Protein AF-M4WGY9-F1 (afdb_monomer_lite)

Sequence (106 aa):
GPLILYPVFYYYYPVYKFFGYKGERVIHPVQTYAMYYWCFHYFKRIMETFFVHRFSHATSPVSNVFRNCLYYWTFGAWVAFYVNHPLYTPVNELQMKIGFGIGVIC

pLDDT: mean 72.31, std 8.35, range [54.38, 84.69]

Foldseek 3Di:
DLLVLLVCLVVPPVVVVVVVDPDDADDDVLSVVVNVLSNVVVVVVVVCVVPPDDDPDPDDPVVVVVVVVVVSNVVSNVVSCQSRPSPDDDDDPVVSVVVVVVSVVD

InterPro domains:
  IPR039357 3-oxo-5-alpha-steroid 4-dehydrogenase/very-long-chain enoyl-CoA reductase [PTHR10556] (2-106)

Organism: Collinsia rattanii (NCBI:txid183431)

Secondary structure (DSSP, 8-state):
-HHHHHHHHHH-THHHHHTT--------HHHHHHHHHHHHHHHHHHHHHHHT---SSS---HHHHHHHHHHHHHHHHHHHHHHT-TTPPPPPHHHHHHHHHHHHH-

Radius of gyration: 16.44 Å; chains: 1; bounding box: 42×30×41 Å

Structure (mmCIF, N/CA/C/O backbone):
da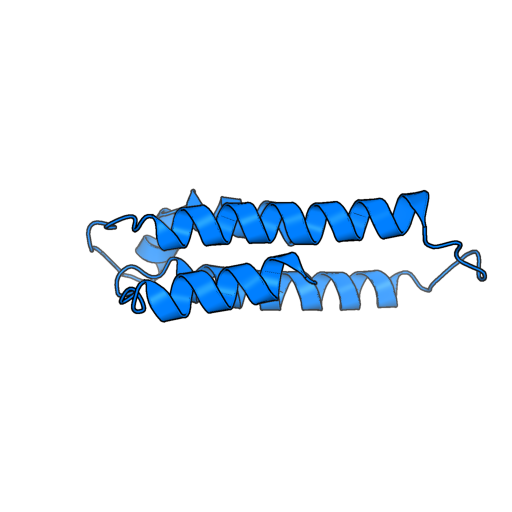ta_AF-M4WGY9-F1
#
_entry.id   AF-M4WGY9-F1
#
loop_
_atom_site.group_PDB
_atom_site.id
_atom_site.type_symbol
_atom_site.label_atom_id
_atom_site.label_alt_id
_atom_site.label_comp_id
_atom_site.label_asym_id
_atom_site.label_entity_id
_atom_site.label_seq_id
_atom_site.pdbx_PDB_ins_code
_atom_site.Cartn_x
_atom_site.Cartn_y
_atom_site.Cartn_z
_atom_site.occupancy
_atom_site.B_iso_or_equiv
_atom_site.auth_seq_id
_atom_site.auth_comp_id
_atom_site.auth_asym_id
_atom_site.auth_atom_id
_atom_site.pdbx_PDB_model_num
ATOM 1 N N . GLY A 1 1 ? -1.468 -4.719 -11.093 1.00 57.56 1 GLY A N 1
ATOM 2 C CA . GLY A 1 1 ? -0.418 -3.779 -10.641 1.00 57.56 1 GLY A CA 1
ATOM 3 C C . GLY A 1 1 ? -0.710 -3.330 -9.221 1.00 57.56 1 GLY A C 1
ATOM 4 O O . GLY A 1 1 ? -1.891 -3.243 -8.904 1.00 57.56 1 GLY A O 1
ATOM 5 N N . PRO A 1 2 ? 0.294 -3.018 -8.382 1.00 59.91 2 PRO A N 1
ATOM 6 C CA . PRO A 1 2 ? 0.096 -2.638 -6.972 1.00 59.91 2 PRO A CA 1
ATOM 7 C C . PRO A 1 2 ? -0.850 -1.437 -6.785 1.00 59.91 2 PRO A C 1
ATOM 9 O O . PRO A 1 2 ? -1.537 -1.354 -5.773 1.00 59.91 2 PRO A O 1
ATOM 12 N N . LEU A 1 3 ? -0.942 -0.567 -7.796 1.00 61.22 3 LEU A N 1
ATOM 13 C CA . LEU A 1 3 ? -1.831 0.598 -7.856 1.00 61.22 3 LEU A CA 1
ATOM 14 C C . LEU A 1 3 ? -3.321 0.226 -7.988 1.00 61.22 3 LEU A C 1
ATOM 16 O O . LEU A 1 3 ? -4.174 0.909 -7.445 1.00 61.22 3 LEU A O 1
ATOM 20 N N . ILE A 1 4 ? -3.633 -0.884 -8.666 1.00 65.12 4 ILE A N 1
ATOM 21 C CA . ILE A 1 4 ? -5.008 -1.392 -8.849 1.00 65.12 4 ILE A CA 1
ATOM 22 C C . ILE A 1 4 ? -5.352 -2.420 -7.766 1.00 65.12 4 ILE A C 1
ATOM 24 O O . ILE A 1 4 ? -6.508 -2.576 -7.390 1.00 65.12 4 ILE A O 1
ATOM 28 N N . LEU A 1 5 ? -4.342 -3.096 -7.219 1.00 67.81 5 LEU A N 1
ATOM 29 C CA . LEU A 1 5 ? -4.522 -4.135 -6.214 1.00 67.81 5 LEU A CA 1
ATOM 30 C C . LEU A 1 5 ? -5.124 -3.570 -4.920 1.00 67.81 5 LEU A C 1
ATOM 32 O O . LEU A 1 5 ? -6.083 -4.128 -4.403 1.00 67.81 5 LEU A O 1
ATOM 36 N N . TYR A 1 6 ? -4.632 -2.425 -4.443 1.00 66.31 6 TYR A N 1
ATOM 37 C CA . TYR A 1 6 ? -5.121 -1.811 -3.205 1.00 66.31 6 TYR A CA 1
ATOM 38 C C . TYR A 1 6 ? -6.590 -1.344 -3.294 1.00 66.31 6 TYR A C 1
ATOM 40 O O . TYR A 1 6 ? -7.372 -1.711 -2.417 1.00 66.31 6 TYR A O 1
ATOM 48 N N . PRO A 1 7 ? -7.025 -0.632 -4.360 1.00 66.19 7 PRO A N 1
ATOM 49 C CA . PRO A 1 7 ? -8.439 -0.331 -4.581 1.00 66.19 7 PRO A CA 1
ATOM 50 C C . PRO A 1 7 ? -9.295 -1.582 -4.763 1.00 66.19 7 PRO A C 1
ATOM 52 O O . PRO A 1 7 ? -10.413 -1.623 -4.267 1.00 66.19 7 PRO A O 1
ATOM 55 N N . VAL A 1 8 ? -8.785 -2.623 -5.429 1.00 66.88 8 VAL A N 1
ATOM 56 C CA . VAL A 1 8 ? -9.521 -3.887 -5.559 1.00 66.88 8 VAL A CA 1
ATOM 57 C C . VAL A 1 8 ? -9.761 -4.496 -4.181 1.00 66.88 8 VAL A C 1
ATOM 59 O O . VAL A 1 8 ? -10.903 -4.785 -3.875 1.00 66.88 8 VAL A O 1
ATOM 62 N N . PHE A 1 9 ? -8.766 -4.593 -3.299 1.00 63.41 9 PHE A N 1
ATOM 63 C CA . PHE A 1 9 ? -8.988 -5.067 -1.923 1.00 63.41 9 PHE A CA 1
ATOM 64 C C . PHE A 1 9 ? -9.897 -4.140 -1.096 1.00 63.41 9 PHE A C 1
ATOM 66 O O . PHE A 1 9 ? -10.637 -4.613 -0.236 1.00 63.41 9 PHE A O 1
ATOM 73 N N . TYR A 1 10 ? -9.885 -2.833 -1.372 1.00 62.72 10 TYR A N 1
ATOM 74 C CA . TYR A 1 10 ? -10.769 -1.863 -0.726 1.00 62.72 10 TYR A CA 1
ATOM 75 C C . TYR A 1 10 ? -12.235 -1.981 -1.187 1.00 62.72 10 TYR A C 1
ATOM 77 O O . TYR A 1 10 ? -13.134 -1.875 -0.356 1.00 62.72 10 TYR A O 1
ATOM 85 N N . TYR A 1 11 ? -12.500 -2.206 -2.477 1.00 63.53 11 TYR A N 1
ATOM 86 C CA . TYR A 1 11 ? -13.857 -2.298 -3.039 1.00 63.53 11 TYR A CA 1
ATOM 87 C C . TYR A 1 11 ? -14.413 -3.735 -3.056 1.00 63.53 11 TYR A C 1
ATOM 89 O O . TYR A 1 11 ? -15.616 -3.929 -2.878 1.00 63.53 11 TYR A O 1
ATOM 97 N N . TYR A 1 12 ? -13.570 -4.762 -3.215 1.00 62.03 12 TYR A N 1
ATOM 98 C CA . TYR A 1 12 ? -13.972 -6.175 -3.196 1.00 62.03 12 TYR A CA 1
ATOM 99 C C . TYR A 1 12 ? -14.055 -6.734 -1.767 1.00 62.03 12 TYR A C 1
ATOM 101 O O . TYR A 1 12 ? -13.292 -7.599 -1.337 1.00 62.03 12 TYR A O 1
ATOM 109 N N . TYR A 1 13 ? -15.104 -6.319 -1.063 1.00 57.81 13 TYR A N 1
ATOM 110 C CA . TYR A 1 13 ? -15.565 -6.935 0.184 1.00 57.81 13 TYR A CA 1
ATOM 111 C C . TYR A 1 13 ? -15.846 -8.467 0.117 1.00 57.81 13 TYR A C 1
ATOM 113 O O . TYR A 1 13 ? -15.647 -9.139 1.134 1.00 57.81 13 TYR A O 1
ATOM 121 N N . PRO A 1 14 ? -16.223 -9.089 -1.031 1.00 58.28 14 PRO A N 1
ATOM 122 C CA . PRO A 1 14 ? -16.449 -10.538 -1.105 1.00 58.28 14 PRO A CA 1
ATOM 123 C C . PRO A 1 14 ? -15.230 -11.407 -0.768 1.00 58.28 14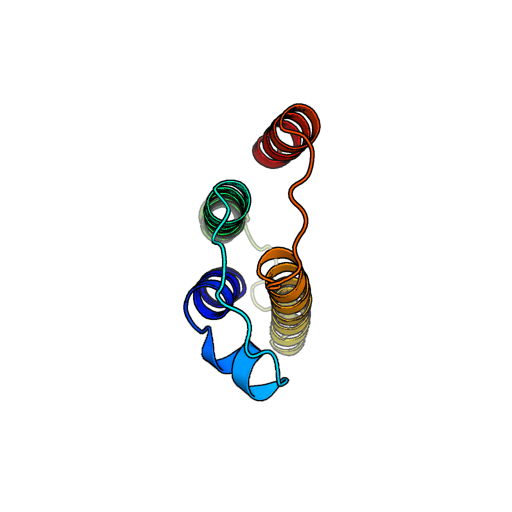 PRO A C 1
ATOM 125 O O . PRO A 1 14 ? -15.417 -12.568 -0.413 1.00 58.28 14 PRO A O 1
ATOM 128 N N . VAL A 1 15 ? -14.004 -10.870 -0.837 1.00 60.38 15 VAL A N 1
ATOM 129 C CA . VAL A 1 15 ? -12.785 -11.602 -0.447 1.00 60.38 15 VAL A CA 1
ATOM 130 C C . VAL A 1 15 ? -12.847 -11.988 1.031 1.00 60.38 15 VAL A C 1
ATOM 132 O O . VAL A 1 15 ? -12.636 -13.145 1.380 1.00 60.38 15 VAL A O 1
ATOM 135 N N . TYR A 1 16 ? -13.235 -11.061 1.906 1.00 60.97 16 TYR A N 1
ATOM 136 C CA . TYR A 1 16 ? -13.339 -11.323 3.345 1.00 60.97 16 TYR A CA 1
ATOM 137 C C . TYR A 1 16 ? -14.511 -12.250 3.689 1.00 60.97 16 TYR A C 1
ATOM 139 O O . TYR A 1 16 ? -14.412 -13.063 4.609 1.00 60.97 16 TYR A O 1
ATOM 147 N N . LYS A 1 17 ? -15.587 -12.194 2.894 1.00 58.50 17 LYS A N 1
ATOM 148 C CA . LYS A 1 17 ? -16.721 -13.121 2.999 1.00 58.50 17 LYS A CA 1
ATOM 149 C C . LYS A 1 17 ? -16.324 -14.554 2.617 1.00 58.50 17 LYS A C 1
ATOM 151 O O . LYS A 1 17 ? -16.780 -15.490 3.267 1.00 58.50 17 LYS A O 1
ATOM 156 N N . PHE A 1 18 ? -15.442 -14.724 1.626 1.00 61.34 18 PHE A N 1
ATOM 157 C CA . PHE A 1 18 ? -14.846 -16.020 1.265 1.00 61.34 18 PHE A CA 1
ATOM 158 C C . PHE A 1 18 ? -13.972 -16.603 2.386 1.00 61.34 18 PHE A C 1
ATOM 160 O O . PHE A 1 18 ? -13.973 -17.812 2.589 1.00 61.34 18 PHE A O 1
ATOM 167 N N . PHE A 1 19 ? -13.289 -15.750 3.155 1.00 62.59 19 PHE A N 1
ATOM 168 C CA . PHE A 1 19 ? -12.531 -16.146 4.350 1.00 62.59 19 PHE A CA 1
ATOM 169 C C . PHE A 1 19 ? -13.402 -16.346 5.609 1.00 62.59 19 PHE A C 1
ATOM 171 O O . PHE A 1 19 ? -12.870 -16.612 6.683 1.00 62.59 19 PHE A O 1
ATOM 178 N N . GLY A 1 20 ? -14.734 -16.253 5.499 1.00 57.81 20 GLY A N 1
ATOM 179 C CA . GLY A 1 20 ? -15.668 -16.560 6.589 1.00 57.81 20 GLY A CA 1
ATOM 180 C C . GLY A 1 20 ? -16.005 -15.392 7.522 1.00 57.81 20 GLY A C 1
ATOM 181 O O . GLY A 1 20 ? -16.736 -15.586 8.494 1.00 57.81 20 GLY A O 1
ATOM 182 N N . TYR A 1 21 ? -15.545 -14.170 7.233 1.00 60.25 21 TYR A N 1
ATOM 183 C CA . TYR A 1 21 ? -15.866 -12.994 8.043 1.00 60.25 21 TYR A CA 1
ATOM 184 C C . TYR A 1 21 ? -17.233 -12.413 7.639 1.00 60.25 21 TYR A C 1
ATOM 186 O O . TYR A 1 21 ? -17.418 -11.932 6.523 1.00 60.25 21 TYR A O 1
ATOM 194 N N . LYS A 1 22 ? -18.205 -12.468 8.563 1.00 54.38 22 LYS A N 1
ATOM 195 C CA . LYS A 1 22 ? -19.591 -11.966 8.405 1.00 54.38 22 LYS A CA 1
ATOM 196 C C . LYS A 1 22 ? -19.841 -10.589 9.054 1.00 54.38 22 LYS A C 1
ATOM 198 O O . LYS A 1 22 ? -20.992 -10.216 9.243 1.00 54.38 22 LYS A O 1
ATOM 203 N N . GLY A 1 23 ? -18.795 -9.866 9.457 1.00 55.59 23 GLY A N 1
ATOM 204 C CA . GLY A 1 23 ? -18.933 -8.596 10.185 1.00 55.59 23 GLY A CA 1
ATOM 205 C C . GLY A 1 23 ? -19.173 -7.394 9.268 1.00 55.59 23 GLY A C 1
ATOM 206 O O . GLY A 1 23 ? -18.516 -7.280 8.231 1.00 55.59 23 GLY A O 1
ATOM 207 N N . GLU A 1 24 ? -20.074 -6.488 9.662 1.00 56.91 24 GLU A N 1
ATOM 208 C CA . GLU A 1 24 ? -20.241 -5.179 9.019 1.00 56.91 24 GLU A CA 1
ATOM 209 C C . GLU A 1 24 ? -18.909 -4.419 9.030 1.00 56.91 24 GLU A C 1
ATOM 211 O O . GLU A 1 24 ? -18.242 -4.307 10.060 1.00 56.91 24 GLU A O 1
ATOM 216 N N . ARG A 1 25 ? -18.479 -3.928 7.863 1.00 60.78 25 ARG A N 1
ATOM 217 C CA . ARG A 1 25 ? -17.229 -3.174 7.755 1.00 60.78 25 ARG A CA 1
ATOM 218 C C . ARG A 1 25 ? -17.468 -1.738 8.195 1.00 60.78 25 ARG A C 1
ATOM 220 O O . ARG A 1 25 ? -18.109 -0.974 7.477 1.00 60.78 25 ARG A O 1
ATOM 227 N N . VAL A 1 26 ? -16.867 -1.350 9.313 1.00 63.31 26 VAL A N 1
ATOM 228 C CA . VAL A 1 26 ? -16.711 0.063 9.667 1.00 63.31 26 VAL A CA 1
ATOM 229 C C . VAL A 1 26 ? -15.523 0.608 8.876 1.00 63.31 26 VAL A C 1
ATOM 231 O O . VAL A 1 26 ? -14.380 0.212 9.097 1.00 63.31 26 VAL A O 1
ATOM 234 N N . ILE A 1 27 ? -15.792 1.471 7.895 1.00 65.62 27 ILE A N 1
ATOM 235 C CA . ILE A 1 27 ? -14.734 2.129 7.122 1.00 65.62 27 ILE A CA 1
ATOM 236 C C . ILE A 1 27 ? -14.210 3.298 7.951 1.00 65.62 27 ILE A C 1
ATOM 238 O O . ILE A 1 27 ? -14.920 4.277 8.180 1.00 65.62 27 ILE A O 1
ATOM 242 N N . HIS A 1 28 ? -12.957 3.204 8.387 1.00 73.44 28 HIS A N 1
ATOM 243 C CA . HIS A 1 28 ? -12.295 4.298 9.090 1.00 73.44 28 HIS A CA 1
ATOM 244 C C . HIS A 1 28 ? -11.649 5.269 8.089 1.00 73.44 28 HIS A C 1
ATOM 246 O O . HIS A 1 28 ? -11.074 4.825 7.092 1.00 73.44 28 HIS A O 1
ATOM 252 N N . PRO A 1 29 ? -11.639 6.589 8.363 1.00 74.25 29 PRO A N 1
ATOM 253 C CA . PRO A 1 29 ? -11.027 7.581 7.472 1.00 74.25 29 PRO A CA 1
ATOM 254 C C . PRO A 1 29 ? -9.543 7.291 7.195 1.00 74.25 29 PRO A C 1
ATOM 256 O O . PRO A 1 29 ? -9.059 7.525 6.091 1.00 74.25 29 PRO A O 1
ATOM 259 N N . VAL A 1 30 ? -8.837 6.690 8.160 1.00 73.25 30 VAL A N 1
ATOM 260 C CA . VAL A 1 30 ? -7.434 6.254 8.039 1.00 73.25 30 VAL A CA 1
ATOM 261 C C . VAL A 1 30 ? -7.220 5.288 6.869 1.00 73.25 30 VAL A C 1
ATOM 263 O O . VAL A 1 30 ? -6.228 5.400 6.153 1.00 73.25 30 VAL A O 1
ATOM 266 N N . GLN A 1 31 ? -8.161 4.367 6.637 1.00 72.88 31 GLN A N 1
ATOM 267 C CA . GLN A 1 31 ? -8.084 3.385 5.549 1.00 72.88 31 GLN A CA 1
ATOM 268 C C . GLN A 1 31 ? -8.221 4.070 4.186 1.00 72.88 31 GLN A C 1
ATOM 270 O O . GLN A 1 31 ? -7.489 3.756 3.247 1.00 72.88 31 GLN A O 1
ATOM 275 N N . THR A 1 32 ? -9.114 5.058 4.096 1.00 76.81 32 THR A N 1
ATOM 276 C CA . THR A 1 32 ? -9.303 5.874 2.895 1.00 76.81 32 THR A CA 1
ATOM 277 C C . THR A 1 32 ? -8.053 6.699 2.586 1.00 76.81 32 THR A C 1
ATOM 279 O O . THR A 1 32 ? -7.582 6.699 1.448 1.00 76.81 32 THR A O 1
ATOM 282 N N . TYR A 1 33 ? -7.456 7.350 3.591 1.00 79.44 33 TYR A N 1
ATOM 283 C CA . TYR A 1 33 ? -6.198 8.084 3.411 1.00 79.44 33 TYR A CA 1
ATOM 284 C C . TYR A 1 33 ? -5.038 7.162 3.014 1.00 79.44 33 TYR A C 1
ATOM 286 O O . TYR A 1 33 ? -4.256 7.515 2.132 1.00 79.44 33 TYR A O 1
ATOM 294 N N . ALA A 1 34 ? -4.952 5.961 3.596 1.00 78.06 34 ALA A N 1
ATOM 295 C CA . ALA A 1 34 ? -3.944 4.969 3.228 1.00 78.06 34 ALA A CA 1
ATOM 296 C C . ALA A 1 34 ? -4.088 4.525 1.763 1.00 78.06 34 ALA A C 1
ATOM 298 O O . ALA A 1 34 ? -3.087 4.430 1.054 1.00 78.06 34 ALA A O 1
ATOM 299 N N . MET A 1 35 ? -5.321 4.330 1.278 1.00 79.31 35 MET A N 1
ATOM 300 C CA . MET A 1 35 ? -5.590 4.022 -0.130 1.00 79.31 35 MET A CA 1
ATOM 301 C C . MET A 1 35 ? -5.118 5.150 -1.058 1.00 79.31 35 MET A C 1
ATOM 303 O O . MET A 1 35 ? -4.442 4.875 -2.053 1.00 79.31 35 MET A O 1
ATOM 307 N N . TYR A 1 36 ? -5.444 6.408 -0.740 1.00 81.12 36 TYR A N 1
ATOM 308 C CA . TYR A 1 36 ? -5.013 7.559 -1.540 1.00 81.12 36 TYR A CA 1
ATOM 309 C C . TYR A 1 36 ? -3.491 7.697 -1.570 1.00 81.12 36 TYR A C 1
ATOM 311 O O . TYR A 1 36 ? -2.917 7.829 -2.651 1.00 81.12 36 TYR A O 1
ATOM 319 N N . TYR A 1 37 ? -2.834 7.603 -0.410 1.00 82.00 37 TYR A N 1
ATOM 320 C CA . TYR A 1 37 ? -1.377 7.648 -0.318 1.00 82.00 37 TYR A CA 1
ATOM 321 C C . TYR A 1 37 ? -0.725 6.520 -1.126 1.00 82.00 37 TYR A C 1
ATOM 323 O O . TYR A 1 37 ? 0.200 6.770 -1.894 1.00 82.00 37 TYR A O 1
ATOM 331 N N . TRP A 1 38 ? -1.244 5.293 -1.028 1.00 81.25 38 TRP A N 1
ATOM 332 C CA . TRP A 1 38 ? -0.729 4.151 -1.783 1.00 81.25 38 TRP A CA 1
ATOM 333 C C . TRP A 1 38 ? -0.826 4.371 -3.297 1.00 81.25 38 TRP A C 1
ATOM 335 O O . TRP A 1 38 ? 0.143 4.147 -4.027 1.00 81.25 38 TRP A O 1
ATOM 345 N N . CYS A 1 39 ? -1.978 4.846 -3.780 1.00 81.38 39 CYS A N 1
ATOM 346 C CA . CYS A 1 39 ? -2.164 5.150 -5.197 1.00 81.38 39 CYS A CA 1
ATOM 347 C C . CYS A 1 39 ? -1.209 6.256 -5.658 1.00 81.38 39 CYS A C 1
ATOM 349 O O . CYS A 1 39 ? -0.563 6.107 -6.694 1.00 81.38 39 CYS A O 1
ATOM 351 N N . PHE A 1 40 ? -1.081 7.326 -4.870 1.00 83.81 40 PHE A N 1
ATOM 352 C CA . PHE A 1 40 ? -0.193 8.445 -5.169 1.00 83.81 40 PHE A CA 1
ATOM 353 C C . PHE A 1 40 ? 1.284 8.028 -5.198 1.00 83.81 40 PHE A C 1
ATOM 355 O O . PHE A 1 40 ? 1.983 8.329 -6.163 1.00 83.81 40 PHE A O 1
ATOM 362 N N . HIS A 1 41 ? 1.751 7.273 -4.201 1.00 83.38 41 HIS A N 1
ATOM 363 C CA . HIS A 1 41 ? 3.137 6.813 -4.115 1.00 83.38 41 HIS A CA 1
ATOM 364 C C . HIS A 1 41 ? 3.526 5.939 -5.319 1.00 83.38 41 HIS A C 1
ATOM 366 O O . HIS A 1 41 ? 4.535 6.185 -5.982 1.00 83.38 41 HIS A O 1
ATOM 372 N N . TYR A 1 42 ? 2.700 4.946 -5.674 1.00 79.06 42 TYR A N 1
ATOM 373 C CA . TYR A 1 42 ? 2.983 4.112 -6.846 1.00 79.06 42 TYR A CA 1
ATOM 374 C C . TYR A 1 42 ? 2.826 4.872 -8.168 1.00 79.06 42 TYR A C 1
ATOM 376 O O . TYR A 1 42 ? 3.541 4.564 -9.120 1.00 79.06 42 TYR A O 1
ATOM 384 N N . PHE A 1 43 ? 1.935 5.865 -8.239 1.00 82.75 43 PHE A N 1
ATOM 385 C CA . PHE A 1 43 ? 1.806 6.729 -9.411 1.00 82.75 43 PHE A CA 1
ATOM 386 C C . PHE A 1 43 ? 3.067 7.573 -9.626 1.00 82.75 43 PHE A C 1
ATOM 388 O O . PHE A 1 43 ? 3.643 7.525 -10.713 1.00 82.75 43 PHE A O 1
ATOM 395 N N . LYS A 1 44 ? 3.550 8.256 -8.576 1.00 83.50 44 LYS A N 1
ATOM 396 C CA . LYS A 1 44 ? 4.826 8.991 -8.573 1.00 83.50 44 LYS A CA 1
ATOM 397 C C . LYS A 1 44 ? 5.955 8.099 -9.067 1.00 83.50 44 LYS A C 1
ATOM 399 O O . LYS A 1 44 ? 6.641 8.459 -10.014 1.00 83.50 44 LYS A O 1
ATOM 404 N N . ARG A 1 45 ? 6.085 6.897 -8.503 1.00 80.94 45 ARG A N 1
ATOM 405 C CA . ARG A 1 45 ? 7.126 5.941 -8.890 1.00 80.94 45 ARG A CA 1
ATOM 406 C C . ARG A 1 45 ? 7.058 5.555 -10.370 1.00 80.94 45 ARG A C 1
ATOM 408 O O . ARG A 1 45 ? 8.086 5.489 -11.038 1.00 80.94 45 ARG A O 1
ATOM 415 N N . ILE A 1 46 ? 5.861 5.305 -10.905 1.00 82.75 46 ILE A N 1
ATOM 416 C CA . ILE A 1 46 ? 5.677 5.006 -12.333 1.00 82.75 46 ILE A CA 1
ATOM 417 C C . ILE A 1 46 ? 6.083 6.218 -13.183 1.00 82.75 46 ILE A C 1
ATOM 419 O O . ILE A 1 46 ? 6.840 6.055 -14.137 1.00 82.75 46 ILE A O 1
ATOM 423 N N . MET A 1 47 ? 5.661 7.430 -12.811 1.00 82.69 47 MET A N 1
ATOM 424 C CA . MET A 1 47 ? 6.065 8.656 -13.507 1.00 82.69 47 MET A CA 1
ATOM 425 C C . MET A 1 47 ? 7.579 8.893 -13.443 1.00 82.69 47 MET A C 1
ATOM 427 O O . MET A 1 47 ? 8.191 9.156 -14.471 1.00 82.69 47 MET A O 1
ATOM 431 N N . GLU A 1 48 ? 8.221 8.725 -12.288 1.00 81.56 48 GLU A N 1
ATOM 432 C CA . GLU A 1 48 ? 9.682 8.799 -12.154 1.00 81.56 48 GLU A CA 1
ATOM 433 C C . GLU A 1 48 ? 10.384 7.792 -13.072 1.00 81.56 48 GLU A C 1
ATOM 435 O O . GLU A 1 48 ? 11.454 8.074 -13.606 1.00 81.56 48 GLU A O 1
ATOM 440 N N . THR A 1 49 ? 9.782 6.623 -13.292 1.00 81.00 49 THR A N 1
ATOM 441 C CA . THR A 1 49 ? 10.323 5.612 -14.207 1.00 81.00 49 THR A CA 1
ATOM 442 C C . THR A 1 49 ? 10.233 6.054 -15.675 1.00 81.00 49 THR A C 1
ATOM 444 O O . THR A 1 49 ? 11.122 5.736 -16.455 1.00 81.00 49 THR A O 1
ATOM 447 N N . PHE A 1 50 ? 9.185 6.796 -16.053 1.00 77.56 50 PHE A N 1
ATOM 448 C CA . PHE A 1 50 ? 8.995 7.304 -17.418 1.00 77.56 50 PHE A CA 1
ATOM 449 C C . PHE A 1 50 ? 9.778 8.589 -17.714 1.00 77.56 50 PHE A C 1
ATOM 451 O O . PHE A 1 50 ? 10.281 8.748 -18.823 1.00 77.56 50 PHE A O 1
ATOM 458 N N . PHE A 1 51 ? 9.853 9.512 -16.751 1.00 79.12 51 PHE A N 1
ATOM 459 C CA . PHE A 1 51 ? 10.360 10.871 -16.975 1.00 79.12 51 PHE A CA 1
ATOM 460 C C . PHE A 1 51 ? 11.768 11.108 -16.422 1.00 79.12 51 PHE A C 1
ATOM 462 O O . PHE A 1 51 ? 12.504 11.913 -16.987 1.00 79.12 51 PHE A O 1
ATOM 469 N N . VAL A 1 52 ? 12.149 10.440 -15.327 1.00 81.50 52 VAL A N 1
ATOM 470 C CA . VAL A 1 52 ? 13.408 10.717 -14.609 1.00 81.50 52 VAL A CA 1
ATOM 471 C C . VAL A 1 52 ? 14.445 9.620 -14.845 1.00 81.50 52 VAL A C 1
ATOM 473 O O . VAL A 1 52 ? 15.621 9.910 -15.062 1.00 81.50 52 VAL A O 1
ATOM 476 N N . HIS A 1 53 ? 14.033 8.352 -14.837 1.00 77.12 53 HIS A N 1
ATOM 477 C CA . HIS A 1 53 ? 14.950 7.236 -15.044 1.00 77.12 53 HIS A CA 1
ATOM 478 C C . HIS A 1 53 ? 15.268 7.036 -16.527 1.00 77.12 53 HIS A C 1
ATOM 480 O O . HIS A 1 53 ? 14.429 6.615 -17.320 1.00 77.12 53 HIS A O 1
ATOM 486 N N . ARG A 1 54 ? 16.533 7.256 -16.895 1.00 68.94 54 ARG A N 1
ATOM 487 C CA . ARG A 1 54 ? 17.075 6.844 -18.191 1.00 68.94 54 ARG A CA 1
ATOM 488 C C . ARG A 1 54 ? 17.706 5.461 -18.055 1.00 68.94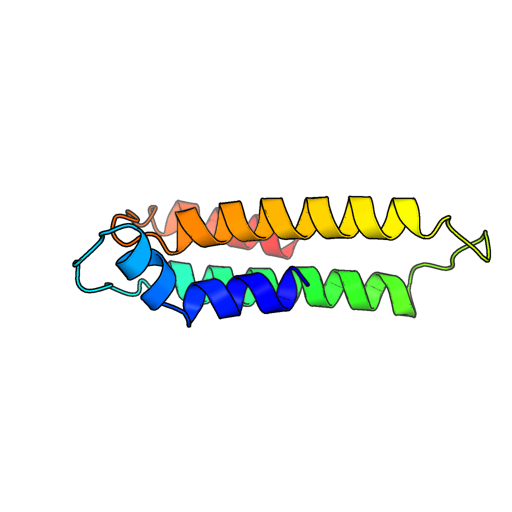 54 ARG A C 1
ATOM 490 O O . ARG A 1 54 ? 18.778 5.318 -17.471 1.00 68.94 54 ARG A O 1
ATOM 497 N N . PHE A 1 55 ? 17.052 4.440 -18.596 1.00 66.06 55 PHE A N 1
ATOM 498 C CA . PHE A 1 55 ? 17.614 3.090 -18.627 1.00 66.06 55 PHE A CA 1
ATOM 499 C C . PHE A 1 55 ? 18.819 3.037 -19.576 1.00 66.06 55 PHE A C 1
ATOM 501 O O . PHE A 1 55 ? 18.709 3.377 -20.751 1.00 66.06 55 PHE A O 1
ATOM 508 N N . SER A 1 56 ? 19.981 2.630 -19.060 1.00 6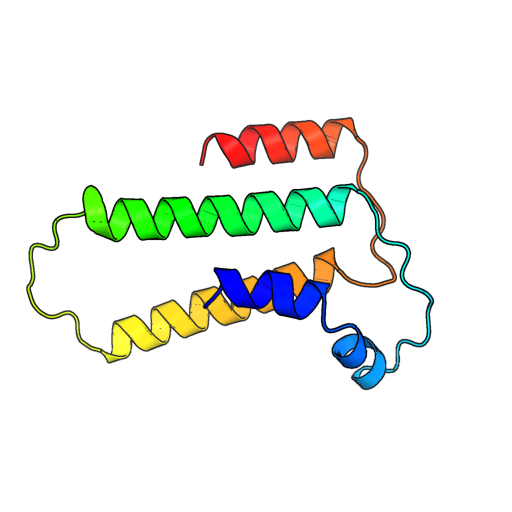3.31 56 SER A N 1
ATOM 509 C CA . SER A 1 56 ? 21.231 2.524 -19.828 1.00 63.31 56 SER A CA 1
ATOM 510 C C . SER A 1 56 ? 21.323 1.239 -20.658 1.00 63.31 56 SER A C 1
ATOM 512 O O . SER A 1 56 ? 21.968 1.233 -21.702 1.00 63.31 56 SER A O 1
ATOM 514 N N . HIS A 1 57 ? 20.657 0.164 -20.230 1.00 63.19 57 HIS A N 1
ATOM 515 C CA . HIS A 1 57 ? 20.555 -1.096 -20.968 1.00 63.19 57 HIS A CA 1
ATOM 516 C C . HIS A 1 57 ? 19.160 -1.243 -21.582 1.00 63.19 57 HIS A C 1
ATOM 518 O O . HIS A 1 57 ? 18.157 -1.209 -20.871 1.00 63.19 57 HIS A O 1
ATOM 524 N N . ALA A 1 58 ? 19.109 -1.444 -22.902 1.00 60.84 58 ALA A N 1
ATOM 525 C CA . ALA A 1 58 ? 17.874 -1.451 -23.690 1.00 60.84 58 ALA A CA 1
ATOM 526 C C . ALA A 1 58 ? 16.929 -2.632 -23.395 1.00 60.84 58 ALA A C 1
ATOM 528 O O . ALA A 1 58 ? 15.749 -2.567 -23.728 1.00 60.84 58 ALA A O 1
ATOM 529 N N . THR A 1 59 ? 17.414 -3.706 -22.766 1.00 63.09 59 THR A N 1
ATOM 530 C CA . THR A 1 59 ? 16.615 -4.912 -22.511 1.00 63.09 59 THR A CA 1
ATOM 531 C C . THR A 1 59 ? 17.002 -5.556 -21.188 1.00 63.09 59 THR A C 1
ATOM 533 O O . THR A 1 59 ? 18.002 -6.270 -21.093 1.00 63.09 59 THR A O 1
ATOM 536 N N . SER A 1 60 ? 16.195 -5.325 -20.156 1.00 63.03 60 SER A N 1
ATOM 537 C CA . SER A 1 60 ? 16.209 -6.177 -18.971 1.00 63.03 60 SER A CA 1
ATOM 538 C C . SER A 1 60 ? 15.535 -7.518 -19.307 1.00 63.03 60 SER A C 1
ATOM 540 O O . SER A 1 60 ? 14.543 -7.540 -20.042 1.00 63.03 60 SER A O 1
ATOM 542 N N . PRO A 1 61 ? 16.053 -8.656 -18.808 1.00 73.94 61 PRO A N 1
ATOM 543 C CA . PRO A 1 61 ? 15.395 -9.936 -19.009 1.00 73.94 61 PRO A CA 1
ATOM 544 C C . PRO A 1 61 ? 13.984 -9.885 -18.415 1.00 73.94 61 PRO A C 1
ATOM 546 O O . PRO A 1 61 ? 13.793 -9.509 -17.257 1.00 73.94 61 PRO A O 1
ATOM 549 N N . VAL A 1 62 ? 12.987 -10.281 -19.208 1.00 72.06 62 VAL A N 1
ATOM 550 C CA . VAL A 1 62 ? 11.558 -10.187 -18.855 1.00 72.06 62 VAL A CA 1
ATOM 551 C C . VAL A 1 62 ? 11.237 -10.939 -17.547 1.00 72.06 62 VAL A C 1
ATOM 553 O O . VAL A 1 62 ? 10.356 -10.539 -16.787 1.00 72.06 62 VAL A O 1
ATOM 556 N N . SER A 1 63 ? 12.012 -11.972 -17.205 1.00 73.19 63 SER A N 1
ATOM 557 C CA . SER A 1 63 ? 11.915 -12.706 -15.935 1.00 73.19 63 SER A CA 1
ATOM 558 C C . SER A 1 63 ? 12.160 -11.837 -14.689 1.00 73.19 63 SER A C 1
ATOM 560 O O . SER A 1 63 ? 11.508 -12.047 -13.663 1.00 73.19 63 SER A O 1
ATOM 562 N N . ASN A 1 64 ? 13.034 -10.826 -14.761 1.00 74.50 64 ASN A N 1
ATOM 563 C CA . ASN A 1 64 ? 13.257 -9.878 -13.665 1.00 74.50 64 ASN A CA 1
ATOM 564 C C . ASN A 1 64 ? 12.064 -8.935 -13.480 1.00 74.50 64 ASN A C 1
ATOM 566 O O . ASN A 1 64 ? 11.726 -8.590 -12.347 1.00 74.50 64 ASN A O 1
ATOM 570 N N . VAL A 1 65 ? 11.394 -8.559 -14.573 1.00 75.06 65 VAL A N 1
ATOM 571 C CA . VAL A 1 65 ? 10.170 -7.749 -14.52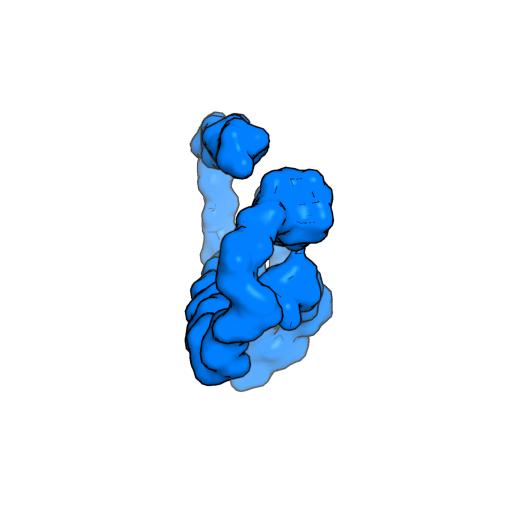1 1.00 75.06 65 VAL A CA 1
ATOM 572 C C . VAL A 1 65 ? 9.056 -8.539 -13.841 1.00 75.06 65 VAL A C 1
ATOM 574 O O . VAL A 1 65 ? 8.444 -8.029 -12.906 1.00 75.06 65 VAL A O 1
ATOM 577 N N . PHE A 1 66 ? 8.857 -9.808 -14.211 1.00 73.94 66 PHE A N 1
ATOM 578 C CA . PHE A 1 66 ? 7.864 -10.665 -13.558 1.00 73.94 66 PHE A CA 1
ATOM 579 C C . PHE A 1 66 ? 8.141 -10.874 -12.065 1.00 73.94 66 PHE A C 1
ATOM 581 O O . PHE A 1 66 ? 7.212 -10.766 -11.268 1.00 73.94 66 PHE A O 1
ATOM 588 N N . ARG A 1 67 ? 9.398 -11.110 -11.657 1.00 77.06 67 ARG A N 1
ATOM 589 C CA . ARG A 1 67 ? 9.760 -11.225 -10.230 1.00 77.06 67 ARG A CA 1
ATOM 590 C C . ARG A 1 67 ? 9.508 -9.932 -9.458 1.00 77.06 67 ARG A C 1
ATOM 592 O O . ARG A 1 67 ? 8.921 -9.987 -8.382 1.00 77.06 67 ARG A O 1
ATOM 599 N N . ASN A 1 68 ? 9.883 -8.781 -10.017 1.00 75.50 68 ASN A N 1
ATOM 600 C CA . ASN A 1 68 ? 9.600 -7.484 -9.402 1.00 75.50 68 ASN A CA 1
ATOM 601 C C . ASN A 1 68 ? 8.093 -7.226 -9.307 1.00 75.50 68 ASN A C 1
ATOM 603 O O . ASN A 1 68 ? 7.607 -6.797 -8.264 1.00 75.50 68 ASN A O 1
ATOM 607 N N . CYS A 1 69 ? 7.329 -7.524 -10.360 1.0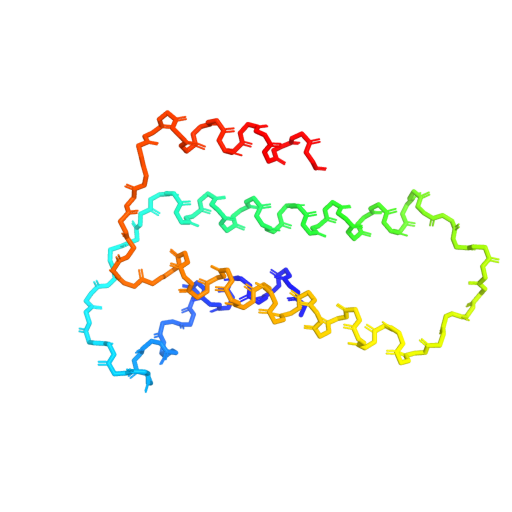0 76.12 69 CYS A N 1
ATOM 608 C CA . CYS A 1 69 ? 5.876 -7.409 -10.327 1.00 76.12 69 CYS A CA 1
ATOM 609 C C . CYS A 1 69 ? 5.275 -8.312 -9.251 1.00 76.12 69 CYS A C 1
ATOM 611 O O . CYS A 1 69 ? 4.544 -7.807 -8.409 1.00 76.12 69 CYS A O 1
ATOM 613 N N . LEU A 1 70 ? 5.616 -9.601 -9.223 1.00 78.12 70 LEU A N 1
ATOM 614 C CA . LEU A 1 70 ? 5.124 -10.529 -8.204 1.00 78.12 70 LEU A CA 1
ATOM 615 C C . LEU A 1 70 ? 5.451 -10.040 -6.793 1.00 78.12 70 LEU A C 1
ATOM 617 O O . LEU A 1 70 ? 4.547 -9.996 -5.969 1.00 78.12 70 LEU A O 1
ATOM 621 N N . TYR A 1 71 ? 6.682 -9.589 -6.546 1.00 78.50 71 TYR A N 1
ATOM 622 C CA . TYR A 1 71 ? 7.083 -9.003 -5.267 1.00 78.50 71 TYR A CA 1
ATOM 623 C C . TYR A 1 71 ? 6.177 -7.823 -4.876 1.00 78.50 71 TYR A C 1
ATOM 625 O O . TYR A 1 71 ? 5.525 -7.853 -3.837 1.00 78.50 71 TYR A O 1
ATOM 633 N N . TYR A 1 72 ? 6.037 -6.800 -5.726 1.00 76.12 72 TYR A N 1
ATOM 634 C CA . TYR A 1 72 ? 5.193 -5.647 -5.384 1.00 76.12 72 TYR A CA 1
ATOM 635 C C . TYR A 1 72 ? 3.702 -5.996 -5.283 1.00 76.12 72 TYR A C 1
ATOM 637 O O . TYR A 1 72 ? 2.968 -5.347 -4.538 1.00 76.12 72 TYR A O 1
ATOM 645 N N . TRP A 1 73 ? 3.234 -7.008 -6.016 1.00 74.19 73 TRP A N 1
ATOM 646 C CA . TRP A 1 73 ? 1.836 -7.431 -5.992 1.00 74.19 73 TRP A CA 1
ATOM 647 C C . TRP A 1 73 ? 1.510 -8.215 -4.722 1.00 74.19 73 TRP A C 1
ATOM 649 O O . TRP A 1 73 ? 0.479 -7.939 -4.115 1.00 74.19 73 TRP A O 1
ATOM 659 N N . THR A 1 74 ? 2.372 -9.137 -4.286 1.00 79.06 74 THR A N 1
ATOM 660 C CA . THR A 1 74 ? 2.150 -9.913 -3.056 1.00 79.06 74 THR A CA 1
ATOM 661 C C . THR A 1 74 ? 2.291 -9.046 -1.814 1.00 79.06 74 THR A C 1
ATOM 663 O O . THR A 1 74 ? 1.411 -9.084 -0.958 1.00 79.06 74 THR A O 1
ATOM 666 N N . PHE A 1 75 ? 3.319 -8.197 -1.736 1.00 79.81 75 PHE A N 1
ATOM 667 C CA . PHE A 1 75 ? 3.460 -7.249 -0.628 1.00 79.81 75 PHE A CA 1
ATOM 668 C C . PHE A 1 75 ? 2.310 -6.235 -0.598 1.00 79.81 75 PHE A C 1
ATOM 670 O O . PHE A 1 75 ? 1.774 -5.945 0.469 1.00 79.81 75 PHE A O 1
ATOM 677 N N . GLY A 1 76 ? 1.871 -5.740 -1.761 1.00 78.44 76 GLY A N 1
ATOM 678 C CA . GLY A 1 76 ? 0.713 -4.852 -1.847 1.00 78.44 76 GLY A CA 1
ATOM 679 C C . GLY A 1 76 ? -0.591 -5.517 -1.407 1.00 78.44 76 GLY A C 1
ATOM 680 O O . GLY A 1 76 ? -1.360 -4.909 -0.667 1.00 78.44 76 GLY A O 1
ATOM 681 N N . ALA A 1 77 ? -0.809 -6.776 -1.801 1.00 74.69 77 ALA A N 1
ATOM 682 C CA . ALA A 1 77 ? -1.946 -7.578 -1.352 1.00 74.69 77 ALA A CA 1
ATOM 683 C C . ALA A 1 77 ? -1.915 -7.796 0.163 1.00 74.69 77 ALA A C 1
ATOM 685 O O . ALA A 1 77 ? -2.932 -7.630 0.828 1.00 74.69 77 ALA A O 1
ATOM 686 N N . TRP A 1 78 ? -0.741 -8.124 0.708 1.00 79.44 78 TRP A N 1
ATOM 687 C CA . TRP A 1 78 ? -0.543 -8.351 2.134 1.00 79.44 78 TRP A CA 1
ATOM 688 C C . TRP A 1 78 ? -0.893 -7.099 2.940 1.00 79.44 78 TRP A C 1
ATOM 690 O O . TRP A 1 78 ? -1.765 -7.144 3.801 1.00 79.44 78 TRP A O 1
ATOM 700 N N . VAL A 1 79 ? -0.303 -5.946 2.612 1.00 79.19 79 VAL A N 1
ATOM 701 C CA . VAL A 1 79 ? -0.593 -4.687 3.318 1.00 79.19 79 VAL A CA 1
ATOM 702 C C . VAL A 1 79 ? -2.067 -4.297 3.176 1.00 79.19 79 VAL A C 1
ATOM 704 O O . VAL A 1 79 ? -2.701 -3.940 4.169 1.00 79.19 79 VAL A O 1
ATOM 707 N N . ALA A 1 80 ? -2.640 -4.401 1.971 1.00 73.31 80 ALA A N 1
ATOM 708 C CA . ALA A 1 80 ? -4.052 -4.096 1.747 1.00 73.31 80 ALA A CA 1
ATOM 709 C C . ALA A 1 80 ? -4.975 -5.006 2.568 1.00 73.31 80 ALA A C 1
ATOM 711 O O . ALA A 1 80 ? -5.970 -4.525 3.109 1.00 73.31 80 ALA A O 1
ATOM 712 N N . PHE A 1 81 ? -4.633 -6.289 2.699 1.00 73.50 81 PHE A N 1
ATOM 713 C CA . PHE A 1 81 ? -5.412 -7.257 3.458 1.00 73.50 81 PHE A CA 1
ATOM 714 C C . PHE A 1 81 ? -5.498 -6.889 4.945 1.00 73.50 81 PHE A C 1
ATOM 716 O O . PHE A 1 81 ? -6.602 -6.877 5.490 1.00 73.50 81 PHE A O 1
ATOM 723 N N . TYR A 1 82 ? -4.369 -6.537 5.575 1.00 75.56 82 TYR A N 1
ATOM 724 C CA . TYR A 1 82 ? -4.317 -6.170 6.999 1.00 75.56 82 TYR A CA 1
ATOM 725 C C . TYR A 1 82 ? -4.932 -4.800 7.290 1.00 75.56 82 TYR A C 1
ATOM 727 O O . TYR A 1 82 ? -5.647 -4.651 8.278 1.00 75.56 82 TYR A O 1
ATOM 735 N N . VAL A 1 83 ? -4.692 -3.801 6.435 1.00 72.62 83 VAL A N 1
ATOM 736 C CA . VAL A 1 83 ? -5.219 -2.441 6.646 1.00 72.62 83 VAL A CA 1
ATOM 737 C C . VAL A 1 83 ? -6.735 -2.391 6.451 1.00 72.62 83 VAL A C 1
ATOM 739 O O . VAL A 1 83 ? -7.419 -1.669 7.171 1.00 72.62 83 VAL A O 1
ATOM 742 N N . ASN A 1 84 ? -7.279 -3.174 5.515 1.00 68.56 84 ASN A N 1
ATOM 743 C CA . ASN A 1 84 ? -8.722 -3.238 5.258 1.00 68.56 84 ASN A CA 1
ATOM 744 C C . ASN A 1 84 ? -9.439 -4.338 6.054 1.00 68.56 84 ASN A C 1
ATOM 746 O O . ASN A 1 84 ? -10.634 -4.554 5.849 1.00 68.56 84 ASN A O 1
ATOM 750 N N . HIS A 1 85 ? -8.734 -5.029 6.954 1.00 68.94 85 HIS A N 1
ATOM 751 C CA . HIS A 1 85 ? -9.309 -6.101 7.755 1.00 68.94 85 HIS A CA 1
ATOM 752 C C . HIS A 1 85 ? -10.464 -5.573 8.637 1.00 68.94 85 HIS A C 1
ATOM 754 O O . HIS A 1 85 ? -10.335 -4.500 9.227 1.00 68.94 85 HIS A O 1
ATOM 760 N N . PRO A 1 86 ? -11.586 -6.306 8.785 1.00 65.38 86 PRO A N 1
ATOM 761 C CA . PRO A 1 86 ? -12.750 -5.847 9.557 1.00 65.38 86 PRO A CA 1
ATOM 762 C C . PRO A 1 86 ? -12.474 -5.640 11.056 1.00 65.38 86 PRO A C 1
ATOM 764 O O . PRO A 1 86 ? -13.192 -4.894 11.707 1.00 65.38 86 PRO A O 1
ATOM 767 N N . LEU A 1 87 ? -11.429 -6.272 11.601 1.00 67.00 87 LEU A N 1
ATOM 768 C CA . LEU A 1 87 ? -10.961 -6.075 12.984 1.00 67.00 87 LEU A CA 1
ATOM 769 C C . LEU A 1 87 ? -9.825 -5.041 13.095 1.00 67.00 87 LEU A C 1
ATOM 771 O O . LEU A 1 87 ? -9.057 -5.076 14.054 1.00 67.00 87 LEU A O 1
ATOM 775 N N . TYR A 1 88 ? -9.647 -4.177 12.092 1.00 68.25 88 TYR A N 1
ATOM 776 C CA . TYR A 1 88 ? -8.598 -3.163 12.120 1.00 68.25 88 TYR A CA 1
ATOM 777 C C . TYR A 1 88 ? -8.875 -2.140 13.225 1.00 68.25 88 TYR A C 1
ATOM 779 O O . TYR A 1 88 ? -9.865 -1.411 13.180 1.00 68.25 88 TYR A O 1
ATOM 787 N N . THR A 1 89 ? -7.983 -2.075 14.210 1.00 72.12 89 THR A N 1
ATOM 788 C CA . THR A 1 89 ? -8.029 -1.058 15.256 1.00 72.12 89 THR A CA 1
ATOM 789 C C . THR A 1 89 ? -7.300 0.197 14.770 1.00 72.12 89 THR A C 1
ATOM 791 O O . THR A 1 89 ? -6.132 0.120 14.376 1.00 72.12 89 THR A O 1
ATOM 794 N N . PRO A 1 90 ? -7.961 1.369 14.753 1.00 71.94 90 PRO A N 1
ATOM 795 C CA . PRO A 1 90 ? -7.310 2.597 14.325 1.00 71.94 90 PRO A CA 1
ATOM 796 C C . PRO A 1 90 ? -6.192 2.976 15.303 1.00 71.94 90 PRO A C 1
ATOM 798 O O . PRO A 1 90 ? -6.353 2.907 16.522 1.00 71.94 90 PRO A O 1
ATOM 801 N N . VAL A 1 91 ? -5.052 3.398 14.755 1.00 76.00 91 VAL A N 1
ATOM 802 C CA . VAL A 1 91 ? -3.957 3.998 15.531 1.00 76.00 91 VAL A CA 1
ATOM 803 C C . VAL A 1 91 ? -4.324 5.417 15.975 1.00 76.00 91 VAL A C 1
ATOM 805 O O . VAL A 1 91 ? -5.189 6.060 15.379 1.00 76.00 91 VAL A O 1
ATOM 808 N N . ASN A 1 92 ? -3.648 5.927 17.008 1.00 82.81 92 ASN A N 1
ATOM 809 C CA . ASN A 1 92 ? -3.870 7.286 17.510 1.00 82.81 92 ASN A CA 1
ATOM 810 C C . ASN A 1 92 ? -3.637 8.334 16.397 1.00 82.81 92 ASN A C 1
ATOM 812 O O . ASN A 1 92 ? -2.729 8.178 15.575 1.00 82.81 92 ASN A O 1
ATOM 816 N N . GLU A 1 93 ? -4.407 9.427 16.384 1.00 78.56 93 GLU A N 1
ATOM 817 C CA . GLU A 1 93 ? -4.325 10.474 15.354 1.00 78.56 93 GLU A CA 1
ATOM 818 C C . GLU A 1 93 ? -2.912 11.042 15.189 1.00 78.56 93 GLU A C 1
ATOM 820 O O . GLU A 1 93 ? -2.490 11.350 14.074 1.00 78.56 93 GLU A O 1
ATOM 825 N N . LEU A 1 94 ? -2.162 11.167 16.289 1.00 82.50 94 LEU A N 1
ATOM 826 C CA . LEU A 1 94 ? -0.780 11.644 16.256 1.00 82.50 94 LEU A CA 1
ATOM 827 C C . LEU A 1 94 ? 0.133 10.678 15.488 1.00 82.50 94 LEU A C 1
ATOM 829 O O . LEU A 1 94 ? 0.901 11.107 14.631 1.00 82.50 94 LEU A O 1
ATOM 833 N N . GLN A 1 95 ? 0.016 9.372 15.748 1.00 81.38 95 GLN A N 1
ATOM 834 C CA . GLN A 1 95 ? 0.795 8.346 15.048 1.00 81.38 95 GLN A CA 1
ATOM 835 C C . GLN A 1 95 ? 0.419 8.281 13.569 1.00 81.38 95 GLN A C 1
ATOM 837 O O . GLN A 1 95 ? 1.296 8.171 12.716 1.00 81.38 95 GLN A O 1
ATOM 842 N N . MET A 1 96 ? -0.873 8.416 13.263 1.00 79.69 96 MET A N 1
ATOM 843 C CA . MET A 1 96 ? -1.363 8.501 11.893 1.00 79.69 96 MET A CA 1
ATOM 844 C C . MET A 1 96 ? -0.736 9.693 11.151 1.00 79.69 96 MET A C 1
ATOM 846 O O . MET A 1 96 ? -0.176 9.516 10.071 1.00 79.69 96 MET A O 1
ATOM 850 N N . LYS A 1 97 ? -0.788 10.901 11.730 1.00 81.00 97 LYS A N 1
ATOM 851 C CA . LYS A 1 97 ? -0.240 12.125 11.120 1.00 81.00 97 LYS A CA 1
ATOM 852 C C . LYS A 1 97 ? 1.274 12.043 10.917 1.00 81.00 97 LYS A C 1
ATOM 854 O O . LYS A 1 97 ? 1.752 12.422 9.853 1.00 81.00 97 LYS A O 1
ATOM 859 N N . ILE A 1 98 ? 2.013 11.511 11.894 1.00 84.69 98 ILE A N 1
ATOM 860 C CA . ILE A 1 98 ? 3.464 11.291 11.775 1.00 84.69 98 ILE A CA 1
ATOM 861 C C . ILE A 1 98 ? 3.762 10.285 10.657 1.00 84.69 98 ILE A C 1
ATOM 863 O O . ILE A 1 98 ? 4.610 10.551 9.809 1.00 84.69 98 ILE A O 1
ATOM 867 N N . GLY A 1 99 ? 3.033 9.166 10.612 1.00 81.88 99 GLY A N 1
ATOM 868 C CA . GLY A 1 99 ? 3.193 8.145 9.576 1.00 81.88 99 GLY A CA 1
ATOM 869 C C . GLY A 1 99 ? 2.931 8.684 8.168 1.00 81.88 99 GLY A C 1
ATOM 870 O O . GLY A 1 99 ? 3.744 8.469 7.272 1.00 81.88 99 GLY A O 1
ATOM 871 N N . PHE A 1 100 ? 1.850 9.448 7.976 1.00 79.06 100 PHE A N 1
ATOM 872 C CA . PHE A 1 100 ? 1.575 10.106 6.694 1.00 79.06 100 PHE A CA 1
ATOM 873 C C . PHE A 1 100 ? 2.606 11.184 6.356 1.00 79.06 100 PHE A C 1
ATOM 875 O O . PHE A 1 100 ? 3.007 11.284 5.201 1.00 79.06 100 PHE A O 1
ATOM 882 N N . GLY A 1 101 ? 3.069 11.955 7.344 1.00 81.44 101 GLY A N 1
ATOM 883 C CA . GLY A 1 101 ? 4.109 12.965 7.148 1.00 81.44 101 GLY A CA 1
ATOM 884 C C . GLY A 1 101 ? 5.414 12.361 6.629 1.00 81.44 101 GLY A C 1
ATOM 885 O O . GLY A 1 101 ? 5.960 12.844 5.642 1.00 81.44 101 GLY A O 1
ATOM 886 N N . ILE A 1 102 ? 5.870 11.258 7.231 1.00 82.19 102 ILE A N 1
ATOM 887 C CA . ILE A 1 102 ? 7.038 10.504 6.749 1.00 82.19 102 ILE A CA 1
ATOM 888 C C . ILE A 1 102 ? 6.762 9.928 5.356 1.00 82.19 102 ILE A C 1
ATOM 890 O O . ILE A 1 102 ? 7.614 10.010 4.474 1.00 82.19 102 ILE A O 1
ATOM 894 N N . GLY A 1 103 ? 5.561 9.385 5.142 1.00 76.75 103 GLY A N 1
ATOM 895 C CA . GLY A 1 103 ? 5.165 8.811 3.863 1.00 76.75 103 GLY A CA 1
ATOM 896 C C . GLY A 1 103 ? 5.239 9.807 2.703 1.00 76.75 103 GLY A C 1
ATOM 897 O O . GLY A 1 103 ? 5.720 9.450 1.634 1.00 76.75 103 GLY A O 1
ATOM 898 N N . VAL A 1 104 ? 4.808 11.055 2.893 1.00 77.44 104 VAL A N 1
ATOM 899 C CA . VAL A 1 104 ? 4.828 12.089 1.838 1.00 77.44 104 VAL A CA 1
ATOM 900 C C . VAL A 1 104 ? 6.250 12.461 1.401 1.00 77.44 104 VAL A C 1
ATOM 902 O O . VAL A 1 104 ? 6.446 12.883 0.264 1.00 77.44 104 VAL A O 1
ATOM 905 N N . ILE A 1 105 ? 7.243 12.290 2.277 1.00 75.81 105 ILE A N 1
ATOM 906 C CA . ILE A 1 105 ? 8.646 12.609 1.981 1.00 75.81 105 ILE A CA 1
ATOM 907 C C . ILE A 1 105 ? 9.300 11.534 1.081 1.00 75.81 105 ILE A C 1
ATOM 909 O O . ILE A 1 105 ? 10.275 11.840 0.396 1.00 75.81 105 ILE A O 1
ATOM 913 N N . CYS A 1 106 ? 8.760 10.306 1.041 1.00 61.97 106 CYS A N 1
ATOM 914 C CA . CYS A 1 106 ? 9.208 9.209 0.162 1.00 61.97 106 CYS A CA 1
ATOM 915 C C . CYS A 1 106 ? 8.509 9.217 -1.211 1.00 61.97 106 CYS A C 1
ATOM 917 O O . CYS A 1 106 ? 9.199 9.370 -2.248 1.00 61.97 106 CYS A O 1
#